Protein AF-A0A0D0A733-F1 (afdb_monomer)

Solvent-accessible surface area (backbone atoms only — not comparable to full-atom values): 4339 Å² total; per-residue (Å²): 129,81,93,70,92,75,56,68,64,60,49,47,51,51,48,53,37,50,78,68,63,73,48,56,71,68,58,44,31,63,75,72,68,50,55,70,74,56,50,53,54,34,52,50,39,29,76,75,70,77,38,69,69,87,80,76,91,64,82,91,66,79,86,77,84,126

Secondary structure (DSSP, 8-state):
-------HHHHHHHHHHHHTT-S-HHHHHHHHT--HHHHHHHHHHHHHHS-SS----S--------

Sequence (66 aa):
MPFRKISRDVKLAAINLYEHNMLSLEQILECVGISESTFWRVCKLWRETGDVVRHNYGAAGRPRAL

Structure (mmCIF, N/CA/C/O backbone):
data_AF-A0A0D0A733-F1
#
_entry.id   AF-A0A0D0A733-F1
#
loop_
_atom_site.group_PDB
_atom_site.id
_atom_site.type_symbol
_atom_site.label_atom_id
_atom_site.label_alt_id
_atom_site.label_comp_id
_atom_site.label_asym_id
_atom_site.label_entity_id
_atom_site.label_seq_id
_atom_site.pdbx_PDB_ins_code
_atom_site.Cartn_x
_atom_site.Cartn_y
_atom_site.Cartn_z
_atom_site.occupancy
_atom_site.B_iso_or_equiv
_atom_site.auth_seq_id
_atom_site.auth_comp_id
_atom_site.auth_asym_id
_atom_site.auth_atom_id
_atom_site.pdbx_PDB_model_num
ATOM 1 N N . MET A 1 1 ? -0.464 -9.981 11.371 1.00 64.56 1 MET A N 1
ATOM 2 C CA . MET A 1 1 ? -1.255 -10.520 10.243 1.00 64.56 1 MET A CA 1
ATOM 3 C C . MET A 1 1 ? -0.438 -11.608 9.557 1.00 64.56 1 MET A C 1
ATOM 5 O O . MET A 1 1 ? 0.723 -11.337 9.261 1.00 64.56 1 MET A O 1
ATOM 9 N N . PRO A 1 2 ? -0.974 -12.828 9.365 1.00 77.44 2 PRO A N 1
ATOM 10 C CA . PRO A 1 2 ? -0.284 -13.877 8.615 1.00 77.44 2 PRO A CA 1
ATOM 11 C C . PRO A 1 2 ? 0.010 -13.404 7.187 1.00 77.44 2 PRO A C 1
ATOM 13 O O . PRO A 1 2 ? -0.731 -12.595 6.626 1.00 77.44 2 PRO A O 1
ATOM 16 N N . PHE A 1 3 ? 1.105 -13.887 6.600 1.00 76.12 3 PHE A N 1
ATOM 17 C CA . PHE A 1 3 ? 1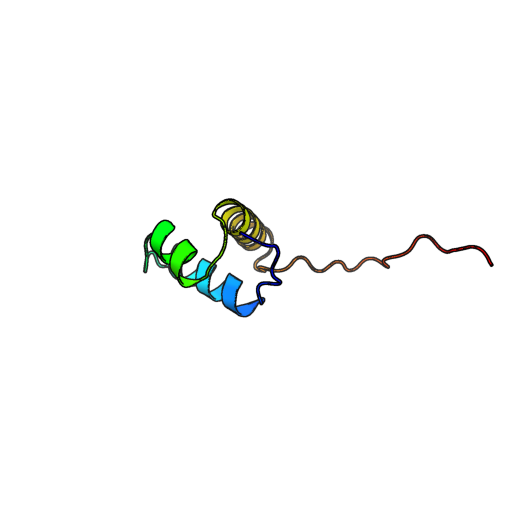.474 -13.507 5.241 1.00 76.12 3 PHE A CA 1
ATOM 18 C C . PHE A 1 3 ? 0.411 -13.990 4.248 1.00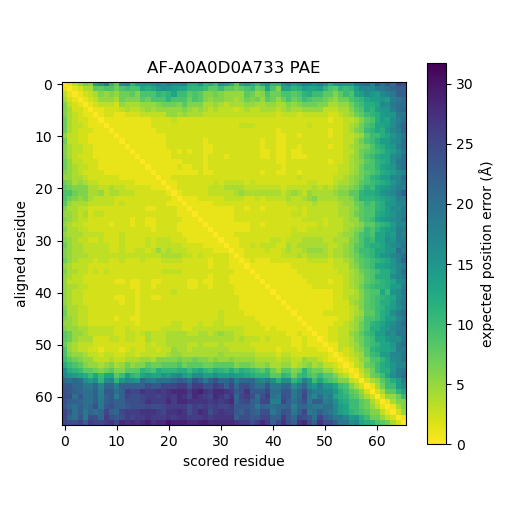 76.12 3 PHE A C 1
ATOM 20 O O . PHE A 1 3 ? 0.143 -15.186 4.140 1.00 76.12 3 PHE A O 1
ATOM 27 N N . ARG A 1 4 ? -0.169 -13.055 3.491 1.00 82.06 4 ARG A N 1
ATOM 28 C CA . ARG A 1 4 ? -1.123 -13.336 2.417 1.00 82.06 4 ARG A CA 1
ATOM 29 C C . ARG A 1 4 ? -0.733 -12.540 1.180 1.00 82.06 4 ARG A C 1
ATOM 31 O O . ARG A 1 4 ? -0.364 -11.370 1.276 1.00 82.06 4 ARG A O 1
ATOM 38 N N . LYS A 1 5 ? -0.837 -13.161 0.002 1.00 83.62 5 LYS A N 1
ATOM 39 C CA . LYS A 1 5 ? -0.715 -12.432 -1.264 1.00 83.62 5 LYS A CA 1
ATOM 40 C C . LYS A 1 5 ? -1.916 -11.498 -1.412 1.00 83.62 5 LYS A C 1
ATOM 42 O O . LYS A 1 5 ? -3.044 -11.962 -1.546 1.00 83.62 5 LYS A O 1
ATOM 47 N N . ILE A 1 6 ? -1.652 -10.197 -1.384 1.00 88.62 6 ILE A N 1
ATOM 48 C CA . ILE A 1 6 ? -2.632 -9.147 -1.678 1.00 88.62 6 ILE A CA 1
ATOM 49 C C . ILE A 1 6 ? -2.592 -8.894 -3.186 1.00 88.62 6 ILE A C 1
ATOM 51 O O . ILE A 1 6 ? -1.504 -8.717 -3.747 1.00 88.62 6 ILE A O 1
ATOM 55 N N . SER A 1 7 ? -3.756 -8.902 -3.838 1.00 92.00 7 SER A N 1
ATOM 56 C CA . SER A 1 7 ? -3.846 -8.658 -5.280 1.00 92.00 7 SER A CA 1
ATOM 57 C C . SER A 1 7 ? -3.446 -7.221 -5.632 1.00 92.00 7 SER A C 1
ATOM 59 O O . SER A 1 7 ? -3.434 -6.323 -4.786 1.00 92.00 7 SER A O 1
ATOM 61 N N . ARG A 1 8 ? -3.093 -6.998 -6.903 1.00 93.81 8 ARG A N 1
ATOM 62 C CA . ARG A 1 8 ? -2.753 -5.666 -7.418 1.00 93.81 8 ARG A CA 1
ATOM 63 C C . ARG A 1 8 ? -3.925 -4.692 -7.274 1.00 93.81 8 ARG A C 1
ATOM 65 O O . ARG A 1 8 ? -3.724 -3.577 -6.808 1.00 93.81 8 ARG A O 1
ATOM 72 N N . ASP A 1 9 ? -5.132 -5.135 -7.602 1.00 94.75 9 ASP A N 1
ATOM 73 C CA . ASP A 1 9 ? -6.322 -4.277 -7.615 1.00 94.75 9 ASP A CA 1
ATOM 74 C C . ASP A 1 9 ? -6.701 -3.806 -6.215 1.00 94.75 9 ASP A C 1
ATOM 76 O O . ASP A 1 9 ? -7.059 -2.651 -6.019 1.00 94.75 9 ASP A O 1
ATOM 80 N N . VAL A 1 10 ? -6.524 -4.669 -5.214 1.00 94.69 10 VAL A N 1
ATOM 81 C CA . VAL A 1 10 ? -6.759 -4.322 -3.809 1.00 94.69 10 VAL A CA 1
ATOM 82 C C . VAL A 1 10 ? -5.792 -3.230 -3.338 1.00 94.69 10 VAL A C 1
ATOM 84 O O . VAL A 1 10 ? -6.186 -2.312 -2.622 1.00 94.69 10 VAL A O 1
ATOM 87 N N . LYS A 1 11 ? -4.531 -3.276 -3.782 1.00 94.81 11 LYS A N 1
ATOM 88 C CA . LYS A 1 11 ? -3.559 -2.211 -3.502 1.00 94.81 11 LYS A CA 1
ATOM 89 C C . LYS A 1 11 ? -3.921 -0.900 -4.202 1.00 94.81 11 LYS A C 1
ATOM 91 O O . LYS A 1 11 ? -3.804 0.150 -3.581 1.00 94.81 11 LYS A O 1
ATOM 96 N N . LEU A 1 12 ? -4.357 -0.959 -5.463 1.00 96.38 12 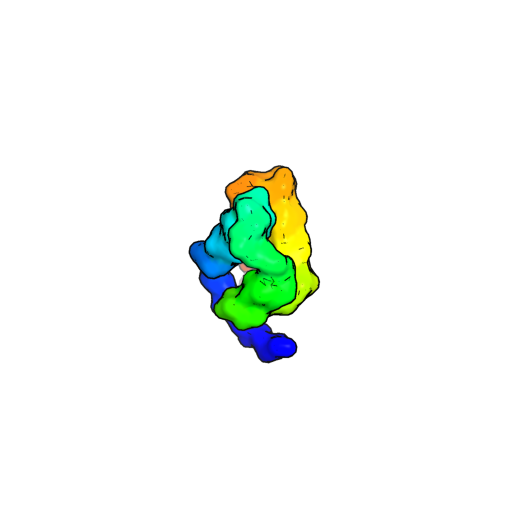LEU A N 1
ATOM 97 C CA . LEU A 1 12 ? -4.823 0.221 -6.202 1.00 96.38 12 LEU A CA 1
ATOM 98 C C . LEU A 1 12 ? -6.045 0.853 -5.533 1.00 96.38 12 LEU A C 1
ATOM 100 O O . LEU A 1 12 ? -6.073 2.062 -5.340 1.00 96.38 12 LEU A O 1
ATOM 104 N N . ALA A 1 13 ? -7.018 0.040 -5.121 1.00 96.12 13 ALA A N 1
ATOM 105 C CA . ALA A 1 13 ? -8.190 0.517 -4.399 1.00 96.12 13 ALA A CA 1
ATOM 106 C C . ALA A 1 13 ? -7.793 1.237 -3.100 1.00 96.12 13 ALA A C 1
ATOM 108 O O . ALA A 1 13 ? -8.260 2.345 -2.855 1.00 96.12 13 ALA A O 1
ATOM 109 N N . ALA A 1 14 ? -6.876 0.660 -2.312 1.00 96.12 14 ALA A N 1
ATOM 110 C CA . ALA A 1 14 ? -6.374 1.288 -1.089 1.00 96.12 14 ALA A CA 1
ATOM 111 C C . ALA A 1 14 ? -5.694 2.647 -1.349 1.00 96.12 14 ALA A C 1
ATOM 113 O O . ALA A 1 14 ? -5.907 3.591 -0.592 1.00 96.12 14 ALA A O 1
ATOM 114 N N . ILE A 1 15 ? -4.898 2.754 -2.419 1.00 97.06 15 ILE A N 1
ATOM 115 C CA . ILE A 1 15 ? -4.245 4.009 -2.825 1.00 97.06 15 ILE A CA 1
ATOM 116 C C . ILE A 1 15 ? -5.280 5.055 -3.235 1.00 97.06 15 ILE A C 1
ATOM 118 O O . ILE A 1 15 ? -5.245 6.166 -2.716 1.00 97.06 15 ILE A O 1
ATOM 122 N N . ASN A 1 16 ? -6.229 4.693 -4.100 1.00 96.50 16 ASN A N 1
ATOM 123 C CA . ASN A 1 16 ? -7.255 5.618 -4.579 1.00 96.50 16 ASN A CA 1
ATOM 124 C C . ASN A 1 16 ? -8.118 6.144 -3.423 1.00 96.50 16 ASN A C 1
ATOM 126 O O . ASN A 1 16 ? -8.392 7.339 -3.348 1.00 96.50 16 ASN A O 1
ATOM 130 N N . LEU A 1 17 ? -8.519 5.272 -2.490 1.00 96.69 17 LEU A N 1
ATOM 131 C CA . LEU A 1 17 ? -9.285 5.676 -1.305 1.00 96.69 17 LEU A CA 1
ATOM 132 C C . LEU A 1 17 ? -8.515 6.685 -0.441 1.00 96.69 17 LEU A C 1
ATOM 134 O O . LEU A 1 17 ? -9.118 7.624 0.080 1.00 96.69 17 LEU A O 1
ATOM 138 N N . TYR A 1 18 ? -7.198 6.507 -0.323 1.00 96.81 18 TYR A N 1
ATOM 139 C CA . TYR A 1 18 ? -6.326 7.397 0.436 1.00 96.81 18 TYR A CA 1
ATOM 140 C C . TYR A 1 18 ? -6.081 8.737 -0.274 1.00 96.81 18 TYR A C 1
ATOM 142 O O . TYR A 1 18 ? -6.239 9.785 0.344 1.00 96.81 18 TYR A O 1
ATOM 150 N N . GLU A 1 19 ? -5.739 8.738 -1.567 1.00 96.06 19 GLU A N 1
ATOM 151 C CA . GLU A 1 19 ? -5.456 9.972 -2.323 1.00 96.06 19 GLU A CA 1
ATOM 152 C C . GLU A 1 19 ? -6.683 10.879 -2.450 1.00 96.06 19 GLU A C 1
ATOM 154 O O . GLU A 1 19 ? -6.563 12.103 -2.403 1.00 96.06 19 GLU A O 1
ATOM 159 N N . HIS A 1 20 ? -7.874 10.287 -2.548 1.00 96.81 20 HIS A N 1
ATOM 160 C CA . HIS A 1 20 ? -9.131 11.030 -2.589 1.00 96.81 20 HIS A CA 1
ATOM 161 C C . HIS A 1 20 ? -9.697 11.365 -1.200 1.00 96.81 20 HIS A C 1
ATOM 163 O O . HIS A 1 20 ? -10.787 11.928 -1.125 1.00 96.81 20 HIS A O 1
ATOM 169 N N . ASN A 1 21 ? -8.984 11.044 -0.109 1.00 94.62 21 ASN A N 1
ATOM 170 C CA . ASN A 1 21 ? -9.431 11.243 1.277 1.00 94.62 21 ASN A CA 1
ATOM 171 C C . ASN A 1 21 ? -10.846 10.691 1.551 1.00 94.62 21 ASN A C 1
ATOM 173 O O . ASN A 1 21 ? -11.600 11.265 2.335 1.00 94.62 21 ASN A O 1
ATOM 177 N N . MET A 1 22 ? -11.231 9.588 0.895 1.00 95.75 22 MET A N 1
ATOM 178 C CA . MET A 1 22 ? -12.576 9.016 1.047 1.00 95.75 22 MET A CA 1
ATOM 179 C C . MET A 1 22 ? -12.758 8.298 2.387 1.00 95.75 22 MET A C 1
ATOM 181 O O . MET A 1 22 ? -13.873 8.212 2.893 1.00 95.75 22 MET A O 1
ATOM 185 N N . LEU A 1 23 ? -11.672 7.766 2.947 1.00 95.75 23 LEU A N 1
ATOM 186 C CA . LEU A 1 23 ? -11.639 7.048 4.217 1.00 95.75 23 LEU A CA 1
ATOM 187 C C . LEU A 1 23 ? -10.371 7.424 4.986 1.00 95.75 23 LEU A C 1
ATOM 189 O O . LEU A 1 23 ? -9.355 7.783 4.385 1.00 95.75 23 LEU A O 1
ATOM 193 N N . SER A 1 24 ? -10.410 7.298 6.313 1.00 96.25 24 SER A N 1
ATOM 194 C CA . SER A 1 24 ? -9.196 7.409 7.122 1.00 96.25 24 SER A CA 1
ATOM 195 C C . SER A 1 24 ? -8.243 6.244 6.832 1.00 96.25 24 SER A C 1
ATOM 197 O O . SER A 1 24 ? -8.655 5.177 6.370 1.00 96.25 24 SER A O 1
ATOM 199 N N . LEU A 1 25 ? -6.954 6.423 7.137 1.00 95.44 25 LEU A N 1
ATOM 200 C CA . LEU A 1 25 ? -5.968 5.356 6.963 1.00 95.44 25 LEU A CA 1
ATOM 201 C C . LEU A 1 25 ? -6.377 4.085 7.725 1.00 95.44 25 LEU A C 1
ATOM 203 O O . LEU A 1 25 ? -6.374 3.010 7.139 1.00 95.44 25 LEU A O 1
ATOM 207 N N . GLU A 1 26 ? -6.796 4.202 8.987 1.00 96.06 26 GLU A N 1
ATOM 208 C CA . GLU A 1 26 ? -7.254 3.059 9.793 1.00 96.06 26 GLU A CA 1
ATOM 209 C C . GLU A 1 26 ? -8.416 2.305 9.138 1.00 96.06 26 GLU A C 1
ATOM 211 O O . GLU A 1 26 ? -8.350 1.082 9.011 1.00 96.06 26 GLU A O 1
ATOM 216 N N . GLN A 1 27 ? -9.424 3.026 8.634 1.00 96.88 27 GLN A N 1
ATOM 217 C CA . GLN A 1 27 ? -10.567 2.423 7.941 1.00 96.88 27 GLN A CA 1
ATOM 218 C C . GLN A 1 27 ? -10.138 1.668 6.676 1.00 96.88 27 GLN A C 1
ATOM 220 O O . GLN A 1 27 ? -10.643 0.580 6.396 1.00 96.88 27 GLN A O 1
ATOM 225 N N . ILE A 1 28 ? -9.189 2.218 5.912 1.00 96.06 28 ILE A N 1
ATOM 226 C CA . ILE A 1 28 ? -8.649 1.559 4.717 1.00 96.06 28 ILE A CA 1
ATOM 227 C C . ILE A 1 28 ? -7.913 0.274 5.107 1.00 96.06 28 ILE A C 1
ATOM 229 O O . ILE A 1 28 ? -8.131 -0.766 4.485 1.00 96.06 28 ILE A O 1
ATOM 233 N N . LEU A 1 29 ? -7.054 0.325 6.129 1.00 94.94 29 LEU A N 1
ATOM 234 C CA . LEU A 1 29 ? -6.266 -0.827 6.577 1.00 94.94 29 LEU A CA 1
ATOM 235 C C . LEU A 1 29 ? -7.152 -1.967 7.085 1.00 94.94 29 LEU A C 1
ATOM 237 O O . LEU A 1 29 ? -6.892 -3.128 6.760 1.00 94.94 29 LEU A O 1
ATOM 241 N N . GLU A 1 30 ? -8.202 -1.636 7.837 1.00 93.94 30 GLU A N 1
ATOM 242 C CA . GLU A 1 30 ? -9.179 -2.599 8.345 1.00 93.94 30 GLU A CA 1
ATOM 243 C C . GLU A 1 30 ? -9.995 -3.230 7.208 1.00 93.94 30 GLU A C 1
ATOM 245 O O . GLU A 1 30 ? -10.073 -4.454 7.113 1.00 93.94 30 GLU A O 1
ATOM 250 N N . CYS A 1 31 ? -10.526 -2.413 6.293 1.00 92.81 31 CYS A N 1
ATOM 251 C CA . CYS A 1 31 ? -11.362 -2.872 5.181 1.00 92.81 31 CYS A CA 1
ATOM 252 C C . CYS A 1 31 ? -10.585 -3.739 4.175 1.00 92.81 31 CYS A C 1
ATOM 254 O O . CYS A 1 31 ? -11.060 -4.779 3.718 1.00 92.81 31 CYS A O 1
ATOM 256 N N . VAL A 1 32 ? -9.360 -3.328 3.844 1.00 90.69 32 VAL A N 1
ATOM 257 C CA . VAL A 1 32 ? -8.502 -4.008 2.863 1.00 90.69 32 VAL A CA 1
ATOM 258 C C . VAL A 1 32 ? -7.731 -5.179 3.497 1.00 90.69 32 VAL A C 1
ATOM 260 O O . VAL A 1 32 ? -7.266 -6.084 2.798 1.00 90.69 32 VAL A O 1
ATOM 263 N N . GLY A 1 33 ? -7.614 -5.201 4.826 1.00 90.50 33 GLY A N 1
ATOM 264 C CA . GLY A 1 33 ? -6.951 -6.267 5.572 1.00 90.50 33 GLY A CA 1
ATOM 265 C C . GLY A 1 33 ? -5.433 -6.274 5.384 1.00 90.50 33 GLY A C 1
ATOM 266 O O . GLY A 1 33 ? -4.828 -7.340 5.236 1.00 90.50 33 GLY A O 1
ATOM 267 N N . ILE A 1 34 ? -4.811 -5.092 5.353 1.00 90.69 34 ILE A N 1
ATOM 268 C CA . ILE A 1 34 ? -3.360 -4.93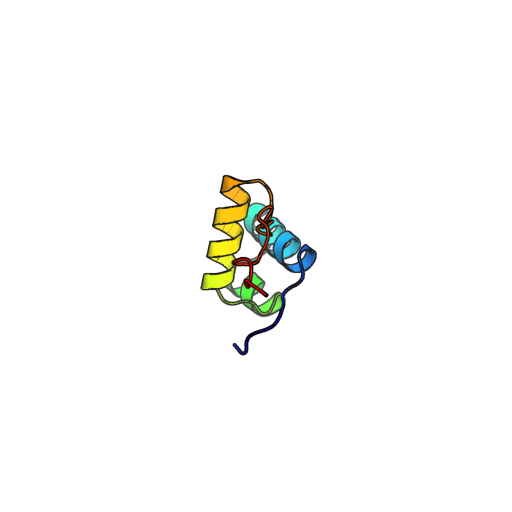0 5.175 1.00 90.69 34 ILE A CA 1
ATOM 269 C C . ILE A 1 34 ? -2.747 -4.158 6.336 1.00 90.69 34 ILE A C 1
ATOM 271 O O . ILE A 1 34 ? -3.397 -3.338 6.973 1.00 90.69 34 ILE A O 1
ATOM 275 N N . SER A 1 35 ? -1.467 -4.408 6.613 1.00 92.38 35 SER A N 1
ATOM 276 C CA . SER A 1 35 ? -0.754 -3.654 7.641 1.00 92.38 35 SER A CA 1
ATOM 277 C C . SER A 1 35 ? -0.410 -2.247 7.160 1.00 92.38 35 SER A C 1
ATOM 279 O O . SER A 1 35 ? -0.106 -2.041 5.982 1.00 92.38 35 SER A O 1
ATOM 281 N N . GLU A 1 36 ? -0.327 -1.306 8.098 1.00 95.06 36 GLU A N 1
ATOM 282 C CA . GLU A 1 36 ? 0.123 0.063 7.832 1.00 95.06 36 GLU A CA 1
ATOM 283 C C . GLU A 1 36 ? 1.494 0.092 7.131 1.00 95.06 36 GLU A C 1
ATOM 285 O O . GLU A 1 36 ? 1.700 0.769 6.127 1.00 95.06 36 GLU A O 1
ATOM 290 N N . SER A 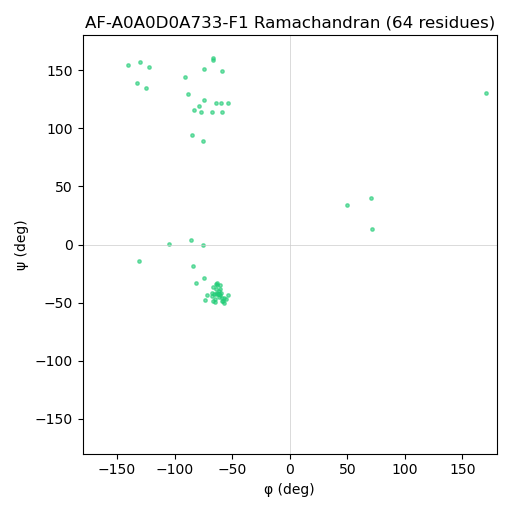1 37 ? 2.430 -0.742 7.587 1.00 94.44 37 SER A N 1
ATOM 291 C CA . SER A 1 37 ? 3.750 -0.885 6.964 1.00 94.44 37 SER A CA 1
ATOM 292 C C . SER A 1 37 ? 3.691 -1.350 5.503 1.00 94.44 37 SER A C 1
ATOM 294 O O . SER A 1 37 ? 4.513 -0.933 4.684 1.00 94.44 37 SER A O 1
ATOM 296 N N . THR A 1 38 ? 2.729 -2.211 5.156 1.00 92.31 38 THR A N 1
ATOM 297 C CA . THR A 1 38 ? 2.511 -2.660 3.774 1.00 92.31 38 THR A CA 1
ATOM 298 C C . THR A 1 38 ? 1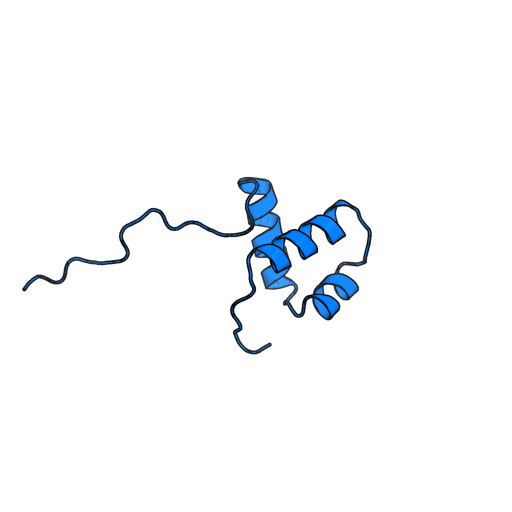.928 -1.526 2.947 1.00 92.31 38 THR A C 1
ATOM 300 O O . THR A 1 38 ? 2.403 -1.288 1.836 1.00 92.31 38 THR A O 1
ATOM 303 N N . PHE A 1 39 ? 0.962 -0.796 3.505 1.00 95.62 39 PHE A N 1
ATOM 304 C CA . PHE A 1 39 ? 0.375 0.375 2.872 1.00 95.62 39 PHE A CA 1
ATOM 305 C C . PHE A 1 39 ? 1.436 1.427 2.530 1.00 95.62 39 PHE A C 1
ATOM 307 O O . PHE A 1 39 ? 1.553 1.805 1.368 1.00 95.62 39 PHE A O 1
ATOM 314 N N . TRP A 1 40 ? 2.297 1.818 3.474 1.00 96.50 40 TRP A N 1
ATOM 315 C CA . TRP A 1 40 ? 3.341 2.816 3.207 1.00 96.50 40 TRP A CA 1
ATOM 316 C C . TRP A 1 40 ? 4.363 2.366 2.159 1.00 96.50 40 TRP A C 1
ATOM 318 O O . TRP A 1 40 ? 4.811 3.175 1.349 1.00 96.50 40 TRP A O 1
ATOM 328 N N . ARG A 1 41 ? 4.706 1.071 2.111 1.00 94.62 41 ARG A N 1
ATOM 329 C CA . ARG A 1 41 ? 5.565 0.522 1.046 1.00 94.62 41 ARG A CA 1
ATOM 330 C C . ARG A 1 41 ? 4.909 0.630 -0.329 1.00 94.62 41 ARG A C 1
ATOM 332 O O . ARG A 1 41 ? 5.588 0.974 -1.292 1.00 94.62 41 ARG A O 1
ATOM 339 N N . VAL A 1 42 ? 3.613 0.331 -0.416 1.00 94.88 42 VAL A N 1
ATOM 340 C CA . VAL A 1 42 ? 2.833 0.454 -1.655 1.00 94.88 42 VAL A CA 1
ATOM 341 C C . VAL A 1 42 ? 2.677 1.923 -2.052 1.00 94.88 42 VAL A C 1
ATOM 343 O O . VAL A 1 42 ? 2.914 2.254 -3.205 1.00 94.88 42 VAL A O 1
ATOM 346 N N . CYS A 1 43 ? 2.361 2.807 -1.104 1.00 96.44 43 CYS A N 1
ATOM 347 C CA . CYS A 1 43 ? 2.213 4.245 -1.331 1.00 96.44 43 CYS A CA 1
ATOM 348 C C . CYS A 1 43 ? 3.516 4.887 -1.811 1.00 96.44 43 CYS A C 1
ATOM 350 O O . CYS A 1 43 ? 3.515 5.656 -2.769 1.00 96.44 43 CYS A O 1
ATOM 352 N N . LYS A 1 44 ? 4.649 4.515 -1.208 1.00 96.69 44 LYS A N 1
ATOM 353 C CA . LYS A 1 44 ? 5.967 4.938 -1.685 1.00 96.69 44 LYS A CA 1
ATOM 354 C C . LYS A 1 44 ? 6.205 4.496 -3.131 1.00 96.69 44 LYS A C 1
ATOM 356 O O . LYS A 1 44 ? 6.584 5.318 -3.954 1.00 96.69 44 LYS A O 1
ATOM 361 N N . LEU A 1 45 ? 5.945 3.225 -3.442 1.00 95.88 45 LEU A N 1
ATOM 362 C CA . LEU A 1 45 ? 6.129 2.696 -4.794 1.00 95.88 45 LEU A CA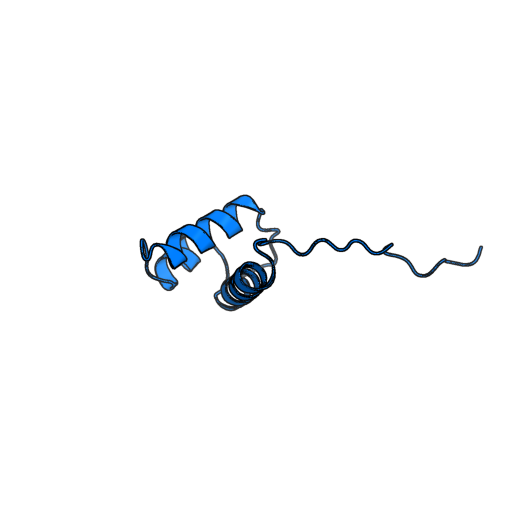 1
ATOM 363 C C . LEU A 1 45 ? 5.232 3.403 -5.819 1.00 95.88 45 LEU A C 1
ATOM 365 O O . LEU A 1 45 ? 5.705 3.756 -6.897 1.00 95.88 45 LEU A O 1
ATOM 369 N N . TRP A 1 46 ? 3.973 3.648 -5.459 1.00 96.62 46 TRP A N 1
ATOM 370 C CA . TRP A 1 46 ? 3.019 4.387 -6.280 1.00 96.62 46 TRP A CA 1
ATOM 371 C C . TRP A 1 46 ? 3.529 5.791 -6.604 1.00 96.62 46 TRP A C 1
ATOM 373 O O . TRP A 1 46 ? 3.594 6.161 -7.770 1.00 96.62 46 TRP A O 1
ATOM 383 N N . ARG A 1 47 ? 3.993 6.540 -5.597 1.00 95.56 47 ARG A N 1
ATOM 384 C CA . ARG A 1 47 ? 4.551 7.889 -5.792 1.00 95.56 47 ARG A CA 1
ATOM 385 C C . ARG A 1 47 ? 5.821 7.899 -6.644 1.00 95.56 47 ARG A C 1
ATOM 387 O O . ARG A 1 47 ? 6.060 8.861 -7.361 1.00 95.56 47 ARG A O 1
ATOM 394 N N . GLU A 1 48 ? 6.642 6.856 -6.548 1.00 96.00 48 GLU A N 1
ATOM 395 C CA . GLU A 1 48 ? 7.904 6.751 -7.290 1.00 96.00 48 GLU A CA 1
ATOM 396 C C . GLU A 1 48 ? 7.716 6.277 -8.739 1.00 96.00 48 GLU A C 1
ATOM 398 O O . GLU A 1 48 ? 8.496 6.660 -9.607 1.00 96.00 48 GLU A O 1
ATOM 403 N N . THR A 1 49 ? 6.730 5.413 -9.006 1.00 94.88 49 THR A N 1
ATOM 404 C CA . THR A 1 49 ? 6.649 4.657 -10.273 1.00 94.88 49 THR A CA 1
ATOM 405 C C . THR A 1 49 ? 5.291 4.699 -10.969 1.00 94.88 49 THR A C 1
ATOM 407 O O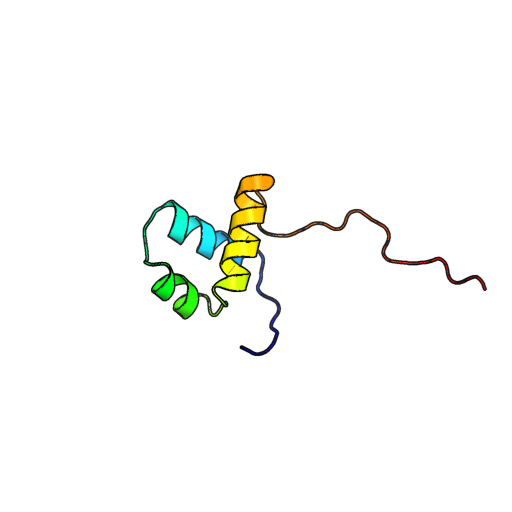 . THR A 1 49 ? 5.203 4.305 -12.129 1.00 94.88 49 THR A O 1
ATOM 410 N N . GLY A 1 50 ? 4.228 5.131 -10.288 1.00 94.19 50 GLY A N 1
ATOM 411 C CA . GLY A 1 50 ? 2.853 5.017 -10.781 1.00 94.19 50 GLY A CA 1
ATOM 412 C C . GLY A 1 50 ? 2.305 3.584 -10.788 1.00 94.19 50 GLY A C 1
ATOM 413 O O . GLY A 1 50 ? 1.278 3.325 -11.409 1.00 94.19 50 GLY A O 1
ATOM 414 N N . ASP A 1 51 ? 2.968 2.631 -10.121 1.00 93.69 51 ASP A N 1
ATOM 415 C CA . ASP A 1 51 ? 2.470 1.261 -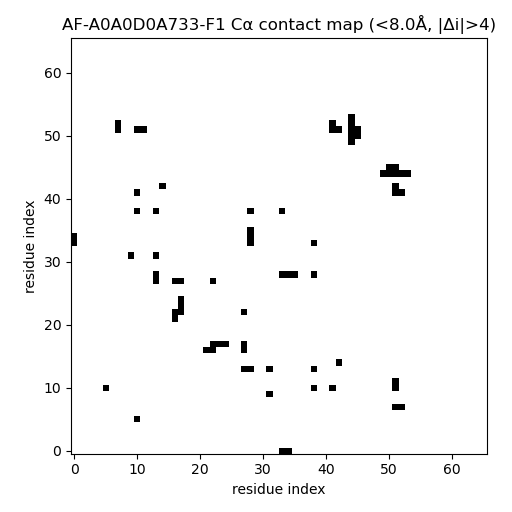9.954 1.00 93.69 51 ASP A CA 1
ATOM 416 C C . ASP A 1 51 ? 2.521 0.816 -8.483 1.00 93.69 51 ASP A C 1
ATOM 418 O O . ASP A 1 51 ? 3.272 1.331 -7.657 1.00 93.69 51 ASP A O 1
ATOM 422 N N . VAL A 1 52 ? 1.697 -0.172 -8.141 1.00 93.38 52 VAL A N 1
ATOM 423 C CA . VAL A 1 52 ? 1.559 -0.738 -6.786 1.00 93.38 52 VAL A CA 1
ATOM 424 C C . VAL A 1 52 ? 2.232 -2.110 -6.645 1.00 93.38 52 VAL A C 1
ATOM 426 O O . VAL A 1 52 ? 2.204 -2.747 -5.581 1.00 93.38 52 VAL A O 1
ATOM 429 N N . VAL A 1 53 ? 2.836 -2.597 -7.730 1.00 90.50 53 VAL A N 1
ATOM 430 C CA . VAL A 1 53 ? 3.592 -3.849 -7.790 1.00 90.50 53 VAL A CA 1
ATOM 431 C C . VAL A 1 53 ? 4.990 -3.564 -8.318 1.00 90.50 53 VAL A C 1
ATOM 433 O O . VAL A 1 53 ? 5.166 -2.854 -9.299 1.00 90.50 53 VAL A O 1
ATOM 436 N N . ARG A 1 54 ? 6.003 -4.143 -7.665 1.00 85.69 54 ARG A N 1
ATOM 437 C CA . ARG A 1 54 ? 7.351 -4.171 -8.230 1.00 85.69 54 ARG A CA 1
ATOM 438 C C . ARG A 1 54 ? 7.420 -5.271 -9.274 1.00 85.69 54 ARG A C 1
ATOM 440 O O . ARG A 1 54 ? 7.254 -6.444 -8.940 1.00 85.69 54 ARG A O 1
ATOM 447 N N . HIS A 1 55 ? 7.712 -4.886 -10.506 1.00 82.06 55 HIS A N 1
ATOM 448 C CA . HIS A 1 55 ? 8.073 -5.822 -11.560 1.00 82.06 55 HIS A CA 1
ATOM 449 C C . HIS A 1 55 ? 9.562 -6.133 -11.438 1.00 82.06 55 HIS A C 1
ATOM 451 O O . HIS A 1 55 ? 10.407 -5.251 -11.584 1.00 82.06 55 HIS A O 1
ATOM 457 N N . ASN A 1 56 ? 9.894 -7.386 -11.141 1.00 75.94 56 ASN A N 1
ATOM 458 C CA . ASN A 1 56 ? 11.273 -7.850 -11.228 1.00 75.94 56 ASN A CA 1
ATOM 459 C C . ASN A 1 56 ? 11.535 -8.266 -12.678 1.00 75.94 56 ASN A C 1
ATOM 461 O O . ASN A 1 56 ? 11.250 -9.396 -13.056 1.00 75.94 56 ASN A O 1
ATOM 465 N N . TYR A 1 57 ? 12.078 -7.353 -13.482 1.00 69.38 57 TYR A N 1
ATOM 466 C CA . TYR A 1 57 ? 12.467 -7.625 -14.874 1.00 69.38 57 TYR A CA 1
ATOM 467 C C . TYR A 1 57 ? 13.771 -8.444 -15.003 1.00 69.38 57 TYR A C 1
ATOM 469 O O . TYR A 1 57 ? 14.220 -8.722 -16.110 1.00 69.38 57 TYR A O 1
ATOM 477 N N . GLY A 1 58 ? 14.406 -8.819 -13.887 1.00 67.38 58 GLY A N 1
ATOM 478 C CA . GLY A 1 58 ? 15.642 -9.604 -13.872 1.00 67.38 58 GLY A CA 1
ATOM 479 C C . GLY A 1 58 ? 15.391 -11.112 -13.820 1.00 67.38 58 GLY A C 1
ATOM 480 O O . GLY A 1 58 ? 14.480 -11.572 -13.131 1.00 67.38 58 GLY A O 1
ATOM 481 N N . ALA A 1 59 ? 16.236 -11.892 -14.502 1.00 64.06 59 ALA A N 1
ATOM 482 C CA . ALA A 1 59 ? 16.239 -13.348 -14.396 1.00 64.06 59 ALA A CA 1
ATOM 483 C C . ALA A 1 59 ? 16.483 -13.773 -12.936 1.00 64.06 59 ALA A C 1
ATOM 485 O O . ALA A 1 59 ? 17.552 -13.537 -12.370 1.00 64.06 59 ALA A O 1
ATOM 486 N N . ALA A 1 60 ? 15.486 -14.401 -12.312 1.00 62.41 60 ALA A N 1
ATOM 487 C CA . ALA A 1 60 ? 15.631 -14.978 -10.984 1.00 62.41 60 ALA A CA 1
ATOM 488 C C . ALA A 1 60 ? 16.444 -16.278 -11.082 1.00 62.41 60 ALA A C 1
ATOM 490 O O . ALA A 1 60 ? 15.890 -17.359 -11.265 1.00 62.41 60 ALA A O 1
ATOM 491 N N . GLY A 1 61 ? 17.769 -16.180 -10.975 1.00 67.50 61 GLY A N 1
ATOM 492 C CA . GLY A 1 61 ? 18.621 -17.358 -10.873 1.00 67.50 61 GLY A CA 1
ATOM 493 C C . GLY A 1 61 ? 20.108 -17.055 -10.981 1.00 67.50 61 GLY A C 1
ATOM 494 O O . GLY A 1 61 ? 20.560 -16.420 -11.926 1.00 67.50 61 GLY A O 1
ATOM 495 N N . ARG A 1 62 ? 20.891 -17.583 -10.035 1.00 67.81 62 ARG A N 1
ATOM 496 C CA . ARG A 1 62 ? 22.307 -17.872 -10.277 1.00 67.81 62 ARG A CA 1
ATOM 497 C C . ARG A 1 62 ? 22.329 -19.128 -11.162 1.00 67.81 62 ARG A C 1
ATOM 499 O O . ARG A 1 62 ? 21.697 -20.108 -10.752 1.00 67.81 62 ARG A O 1
ATOM 506 N N . PRO A 1 63 ? 22.973 -19.127 -12.342 1.00 68.50 63 PRO A N 1
ATOM 507 C CA . PRO A 1 63 ? 23.081 -20.333 -13.156 1.00 68.50 63 PRO A CA 1
ATOM 508 C C . PRO A 1 63 ? 23.660 -21.448 -12.285 1.00 68.50 63 PRO A C 1
ATOM 510 O O . PRO A 1 63 ? 24.730 -21.276 -11.697 1.00 68.50 63 PRO A O 1
ATOM 513 N N . ARG A 1 64 ? 22.938 -22.561 -12.129 1.00 71.81 64 ARG A N 1
ATOM 514 C CA . ARG A 1 64 ? 23.546 -23.763 -11.559 1.00 71.81 64 ARG A CA 1
ATOM 515 C C . ARG A 1 64 ? 24.369 -24.371 -12.683 1.00 71.81 64 ARG A C 1
ATOM 517 O O . ARG A 1 64 ? 23.794 -24.745 -13.700 1.00 71.81 64 ARG A O 1
ATOM 524 N N . ALA A 1 65 ? 25.688 -24.392 -12.522 1.00 74.38 65 ALA A N 1
ATOM 525 C CA . ALA A 1 65 ? 26.543 -25.198 -13.379 1.00 74.38 65 ALA A CA 1
ATOM 526 C C . ALA A 1 65 ? 26.101 -26.663 -13.225 1.00 74.38 65 ALA A C 1
ATOM 528 O O . ALA A 1 65 ? 26.021 -27.152 -12.095 1.00 74.38 65 ALA A O 1
ATOM 529 N N . LEU A 1 66 ? 25.722 -27.286 -14.342 1.00 69.19 66 LEU A N 1
ATOM 530 C CA . LEU A 1 66 ? 25.549 -28.732 -14.470 1.00 69.19 66 LEU A CA 1
ATOM 531 C C . LEU A 1 66 ? 26.885 -29.347 -14.880 1.00 69.19 66 LEU A C 1
ATOM 533 O O . LEU A 1 66 ? 27.585 -28.692 -15.686 1.00 69.19 66 LEU A O 1
#

Organism: NCBI:txid930992

Foldseek 3Di:
DPDDDQDQVLLVVLLVCVVVVVDDNVVSCVVSVHDPVLNVVQNVCCVVPVGSDDDPPDDPDDDDDD

Mean predicted aligned error: 6.68 Å

Radius of gyration: 15.12 Å; Cα contacts (8 Å, |Δi|>4): 38; chains: 1; bounding box: 39×40×25 Å

Nearest PDB structures (foldseek):
  1mdm-assembly1_A  TM=7.164E-01  e=1.741E-01  Homo sapiens
  7bhy-assembly1_A  TM=6.991E-01  e=1.525E-01  Bacillus subtilis subsp. subtilis str. 168
  2cob-assembly1_A  TM=6.323E-01  e=5.722E-01  Homo sapiens
  2w29-assembly1_B  TM=5.585E-01  e=1.265E+00  Mycobacterium tuberculosis H37Rv
  5mq0-assembly1_O  TM=6.869E-01  e=9.187E+00  Saccharomyces cerevisiae

InterPro domains:
  IPR009057 Homedomain-like superfamily [SSF46689] (3-66)
  IPR036388 Winged helix-like DNA-binding domain superfamily [G3DSA:1.10.10.10] (4-55)

pLDDT: mean 88.74, std 10.58, range [62.41, 97.06]